Protein AF-A0A9E5J4D0-F1 (afdb_monomer_lite)

Radius of gyration: 19.04 Å; chains: 1; bounding box: 49×26×49 Å

Secondary structure (DSSP, 8-state):
--HHHHHHHHHSGGGS-HHHHHHHHHHHHHHHHHHHHHHHHHHHHTTPPP---SS--TTTTSSGGG-TTSHHHHHH-GGG--PPP--

Sequence (87 aa):
AGWRKTIEAHLGGVAGCTHLREMLFNMATAAYQTIPSARQFKAQQLGLPEQVPTSPPPHVGKCMSWAFDGPVVARYYPMFYRKPETH

Structure (mmCIF, N/CA/C/O backbone):
data_AF-A0A9E5J4D0-F1
#
_entry.id   AF-A0A9E5J4D0-F1
#
loop_
_atom_site.group_PDB
_atom_site.id
_atom_site.type_symbol
_atom_site.label_atom_id
_atom_site.label_alt_id
_atom_site.label_comp_id
_atom_site.label_asym_id
_atom_site.label_entity_id
_atom_site.label_seq_id
_atom_site.pdbx_PDB_ins_code
_atom_site.Cartn_x
_atom_site.Cartn_y
_atom_site.Cartn_z
_atom_site.occupancy
_atom_site.B_iso_or_equiv
_atom_site.auth_seq_id
_atom_site.auth_comp_id
_atom_site.auth_asym_id
_atom_site.auth_atom_id
_atom_site.pdbx_PDB_model_num
ATOM 1 N N . ALA A 1 1 ? 14.570 10.199 -9.558 1.00 73.06 1 ALA A N 1
ATOM 2 C CA . ALA A 1 1 ? 14.266 8.913 -8.900 1.00 73.06 1 ALA A CA 1
ATOM 3 C C . ALA A 1 1 ? 12.770 8.619 -8.991 1.00 73.06 1 ALA A C 1
ATOM 5 O O . ALA A 1 1 ? 11.993 9.562 -9.106 1.00 73.06 1 ALA A O 1
ATOM 6 N N . GLY A 1 2 ? 12.370 7.347 -8.995 1.00 88.94 2 GLY A N 1
ATOM 7 C CA . GLY A 1 2 ? 10.963 6.939 -8.957 1.00 88.94 2 GLY A CA 1
ATOM 8 C C . GLY A 1 2 ? 10.744 5.587 -9.625 1.00 88.94 2 GLY A C 1
ATOM 9 O O . GLY A 1 2 ? 11.364 5.311 -10.647 1.00 88.94 2 GLY A O 1
ATOM 10 N N . TRP A 1 3 ? 9.836 4.783 -9.072 1.00 92.12 3 TRP A N 1
ATOM 11 C CA . TRP A 1 3 ? 9.564 3.411 -9.515 1.00 92.12 3 TRP A CA 1
ATOM 12 C C . TRP A 1 3 ? 9.381 3.288 -11.036 1.00 92.12 3 TRP A C 1
ATOM 14 O O . TRP A 1 3 ? 10.102 2.541 -11.689 1.00 92.12 3 TRP A O 1
ATOM 24 N N . ARG A 1 4 ? 8.501 4.111 -11.625 1.00 92.44 4 ARG A N 1
ATOM 25 C CA . ARG A 1 4 ? 8.268 4.124 -13.080 1.00 92.44 4 ARG A CA 1
ATOM 26 C C . ARG A 1 4 ? 9.517 4.494 -13.883 1.00 92.44 4 ARG A C 1
ATOM 28 O O . ARG A 1 4 ? 9.804 3.840 -14.874 1.00 92.44 4 ARG A O 1
ATOM 35 N N . LYS A 1 5 ? 10.285 5.499 -13.440 1.00 93.75 5 LYS A N 1
ATOM 36 C CA . LYS A 1 5 ? 11.530 5.912 -14.118 1.00 93.75 5 LYS A CA 1
ATOM 37 C C . LYS A 1 5 ? 12.581 4.801 -14.089 1.00 93.75 5 LYS A C 1
ATOM 39 O O . LYS A 1 5 ? 13.277 4.611 -15.075 1.00 93.75 5 LYS A O 1
ATOM 44 N N . THR A 1 6 ? 12.679 4.071 -12.979 1.00 94.75 6 THR A N 1
ATOM 45 C CA . THR A 1 6 ? 13.587 2.926 -12.844 1.00 94.75 6 THR A CA 1
ATOM 46 C C . THR A 1 6 ? 13.176 1.781 -13.766 1.00 94.75 6 THR A C 1
ATOM 48 O O . THR A 1 6 ? 14.029 1.235 -14.454 1.00 94.75 6 THR A O 1
ATOM 51 N N . ILE A 1 7 ? 11.883 1.452 -13.842 1.00 94.38 7 ILE A N 1
ATOM 52 C CA . ILE A 1 7 ? 11.403 0.421 -14.774 1.00 94.38 7 ILE A CA 1
ATOM 53 C C . ILE A 1 7 ? 11.712 0.817 -16.217 1.00 94.38 7 ILE A C 1
ATOM 55 O O . ILE A 1 7 ? 12.268 0.008 -16.946 1.00 94.38 7 ILE A O 1
ATOM 59 N N . GLU A 1 8 ? 11.405 2.049 -16.627 1.00 93.19 8 GLU A N 1
ATOM 60 C CA . GLU A 1 8 ? 11.698 2.508 -17.992 1.00 93.19 8 GLU A CA 1
ATOM 61 C C . GLU A 1 8 ? 13.199 2.466 -18.311 1.00 93.19 8 GLU A C 1
ATOM 63 O O . GLU A 1 8 ? 13.584 2.068 -19.405 1.00 93.19 8 GLU A O 1
ATOM 68 N N . ALA A 1 9 ? 14.063 2.798 -17.347 1.00 94.81 9 ALA A N 1
ATOM 69 C CA . ALA A 1 9 ? 15.512 2.747 -17.538 1.00 94.81 9 ALA A CA 1
ATOM 70 C C . ALA A 1 9 ? 16.067 1.322 -17.733 1.00 94.81 9 ALA A C 1
ATOM 72 O O . ALA A 1 9 ? 17.098 1.166 -18.382 1.00 94.81 9 ALA A O 1
ATOM 73 N N . HIS A 1 10 ? 15.416 0.294 -17.177 1.00 93.31 10 HIS A N 1
ATOM 74 C CA . HIS A 1 10 ? 15.907 -1.092 -17.223 1.00 93.31 10 HIS A CA 1
ATOM 75 C C . HIS A 1 10 ? 15.122 -2.012 -18.168 1.00 93.31 10 HIS A C 1
ATOM 77 O O . HIS A 1 10 ? 15.661 -3.017 -18.618 1.00 93.31 10 HIS A O 1
ATOM 83 N N . LEU A 1 11 ? 13.856 -1.697 -18.442 1.00 93.19 11 LEU A N 1
ATOM 84 C CA . LEU A 1 11 ? 12.904 -2.546 -19.170 1.00 93.19 11 LEU A CA 1
ATOM 85 C C . LEU A 1 11 ? 12.127 -1.768 -20.247 1.00 93.19 11 LEU A C 1
ATOM 87 O O . LEU A 1 11 ? 11.126 -2.265 -20.764 1.00 93.19 11 LEU A O 1
ATOM 91 N N . GLY A 1 12 ? 12.542 -0.539 -20.557 1.00 92.19 12 GLY A N 1
ATOM 92 C CA . GLY A 1 12 ? 11.969 0.259 -21.637 1.00 92.19 12 GLY A CA 1
ATOM 93 C C . GLY A 1 12 ? 12.406 -0.220 -23.025 1.00 92.19 12 GLY A C 1
ATOM 94 O O . GLY A 1 12 ? 13.430 -0.887 -23.196 1.00 92.19 12 GLY A O 1
ATOM 95 N N . GLY A 1 13 ? 11.633 0.153 -24.046 1.00 89.94 13 GLY A N 1
ATOM 96 C CA . GLY A 1 13 ? 11.940 -0.169 -25.442 1.00 89.94 13 GLY A CA 1
ATOM 97 C C . GLY A 1 13 ? 12.055 -1.675 -25.696 1.00 89.94 13 GLY A C 1
ATOM 98 O O . GLY A 1 13 ? 11.229 -2.449 -25.231 1.00 89.94 13 GLY A O 1
ATOM 99 N N . VAL A 1 14 ? 13.079 -2.088 -26.446 1.00 93.12 14 VAL A N 1
ATOM 100 C CA . VAL A 1 14 ? 13.306 -3.498 -26.826 1.00 93.12 14 VAL A CA 1
ATOM 101 C C . VAL A 1 14 ? 14.026 -4.324 -25.752 1.00 93.12 14 VAL A C 1
ATOM 103 O O . VAL A 1 14 ? 14.190 -5.527 -25.923 1.00 93.12 14 VAL A O 1
ATOM 106 N N . ALA A 1 15 ? 14.458 -3.701 -24.649 1.00 90.00 15 ALA A N 1
ATOM 107 C CA . ALA A 1 15 ? 15.120 -4.398 -23.543 1.00 90.00 15 ALA A CA 1
ATOM 108 C C . ALA A 1 15 ? 14.134 -5.180 -22.653 1.00 90.00 15 ALA A C 1
ATOM 110 O O . ALA A 1 15 ? 14.547 -6.037 -21.874 1.00 90.00 15 ALA A O 1
ATOM 111 N N . GLY A 1 16 ? 12.831 -4.907 -22.771 1.00 89.25 16 GLY A N 1
ATOM 112 C CA . GLY A 1 16 ? 11.768 -5.612 -22.063 1.00 89.25 16 GLY A CA 1
ATOM 113 C C . GLY A 1 16 ? 10.505 -5.728 -22.914 1.00 89.25 16 GLY A C 1
ATOM 114 O O . GLY A 1 16 ? 10.319 -5.006 -23.887 1.00 89.25 16 GLY A O 1
ATOM 115 N N . CYS A 1 17 ? 9.607 -6.645 -22.550 1.00 93.94 17 CYS A N 1
ATOM 116 C CA . CYS A 1 17 ? 8.281 -6.677 -23.158 1.00 93.94 17 CYS A CA 1
ATOM 117 C C . CYS A 1 17 ? 7.337 -5.716 -22.425 1.00 93.94 17 CYS A C 1
ATOM 119 O O . CYS A 1 17 ? 7.371 -5.593 -21.196 1.00 93.94 17 CYS A O 1
ATOM 121 N N . THR A 1 18 ? 6.441 -5.079 -23.177 1.00 91.75 18 THR A N 1
ATOM 122 C CA . THR A 1 18 ? 5.415 -4.182 -22.627 1.00 91.75 18 THR A CA 1
ATOM 123 C C . THR A 1 18 ? 4.615 -4.836 -21.498 1.00 91.75 18 THR A C 1
ATOM 125 O O . THR A 1 18 ? 4.380 -4.189 -20.482 1.00 91.75 18 THR A O 1
ATOM 128 N N . HIS A 1 19 ? 4.306 -6.134 -21.609 1.00 91.75 19 HIS A N 1
ATOM 129 C CA . HIS A 1 19 ? 3.563 -6.881 -20.589 1.00 91.75 19 HIS A CA 1
ATOM 130 C C . HIS A 1 19 ? 4.209 -6.808 -19.195 1.00 91.75 19 HIS A C 1
ATOM 132 O O . HIS A 1 19 ? 3.533 -6.524 -18.207 1.00 91.75 19 HIS A O 1
ATOM 138 N N . LEU A 1 20 ? 5.526 -7.027 -19.097 1.00 91.94 20 LEU A N 1
ATOM 139 C CA . LEU A 1 20 ? 6.230 -6.994 -17.811 1.00 91.94 20 LEU A CA 1
ATOM 140 C C . LEU A 1 20 ? 6.309 -5.575 -17.247 1.00 91.94 20 LEU A C 1
ATOM 142 O O . LEU A 1 20 ? 6.109 -5.371 -16.050 1.00 91.94 20 LEU A O 1
AT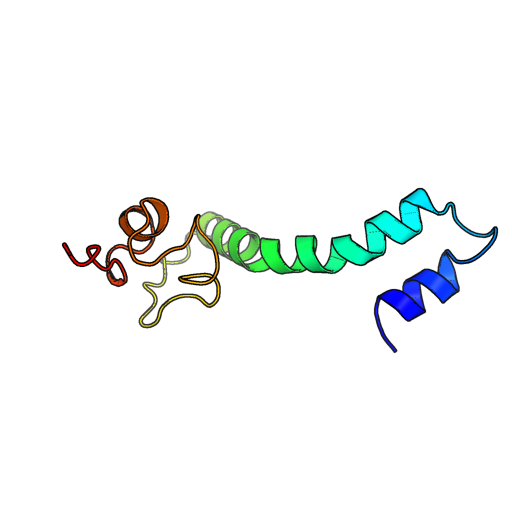OM 146 N N . ARG A 1 21 ? 6.565 -4.586 -18.104 1.00 91.62 21 ARG A N 1
ATOM 147 C CA . ARG A 1 21 ? 6.647 -3.175 -17.712 1.00 91.62 21 ARG A CA 1
ATOM 148 C C . ARG A 1 21 ? 5.326 -2.669 -17.131 1.00 91.62 21 ARG A C 1
ATOM 150 O O . ARG A 1 21 ? 5.316 -2.087 -16.046 1.00 91.62 21 ARG A O 1
ATOM 157 N N . GLU A 1 22 ? 4.216 -2.946 -17.810 1.00 91.06 22 GLU A N 1
ATOM 158 C CA . GLU A 1 22 ? 2.877 -2.540 -17.368 1.00 91.06 22 GLU A CA 1
ATOM 159 C C . GLU A 1 22 ? 2.447 -3.250 -16.084 1.00 91.06 22 GLU A C 1
ATOM 161 O O . GLU A 1 22 ? 1.901 -2.612 -15.179 1.00 91.06 22 GLU A O 1
ATOM 166 N N . MET A 1 23 ? 2.767 -4.541 -15.946 1.00 94.25 23 MET A N 1
ATOM 167 C CA . MET A 1 23 ? 2.547 -5.272 -14.697 1.00 94.25 23 MET A CA 1
ATOM 168 C C . MET A 1 23 ? 3.299 -4.610 -13.533 1.00 94.25 23 MET A C 1
ATOM 170 O O . MET A 1 23 ? 2.721 -4.348 -12.472 1.00 94.25 23 MET A O 1
ATOM 174 N N . LEU A 1 24 ? 4.583 -4.300 -13.723 1.00 93.62 24 LEU A N 1
ATOM 175 C CA . LEU A 1 24 ? 5.420 -3.723 -12.674 1.00 93.62 24 LEU A CA 1
ATOM 176 C C . LEU A 1 24 ? 4.932 -2.342 -12.230 1.00 93.62 24 LEU A C 1
ATOM 178 O O . LEU A 1 24 ? 5.038 -2.024 -11.046 1.00 93.62 24 LEU A O 1
ATOM 182 N N . PHE A 1 25 ? 4.332 -1.538 -13.113 1.00 90.25 25 PHE A N 1
ATOM 183 C CA . PHE A 1 25 ? 3.789 -0.227 -12.736 1.00 90.25 25 PHE A CA 1
ATOM 184 C C . PHE A 1 25 ? 2.781 -0.289 -11.593 1.00 90.25 25 PHE A C 1
ATOM 186 O O . PHE A 1 25 ? 2.819 0.577 -10.717 1.00 90.25 25 PHE A O 1
ATOM 193 N N . ASN A 1 26 ? 1.922 -1.307 -11.585 1.00 89.50 26 ASN A N 1
ATOM 194 C CA . ASN A 1 26 ? 0.902 -1.480 -10.551 1.00 89.50 26 ASN A CA 1
ATOM 195 C C . ASN A 1 26 ? 1.363 -2.401 -9.410 1.00 89.50 26 ASN A C 1
ATOM 197 O O . ASN A 1 26 ? 0.816 -2.337 -8.308 1.00 89.50 26 ASN A O 1
ATOM 201 N N . MET A 1 27 ? 2.406 -3.210 -9.632 1.00 93.38 27 MET A N 1
ATOM 202 C CA . MET A 1 27 ? 2.923 -4.156 -8.640 1.00 93.38 27 MET A CA 1
ATOM 203 C C . MET A 1 27 ? 3.396 -3.481 -7.350 1.00 93.38 27 MET A C 1
ATOM 205 O O . MET A 1 27 ? 3.163 -4.021 -6.272 1.00 93.38 27 MET A O 1
ATOM 209 N N . ALA A 1 28 ? 4.006 -2.293 -7.425 1.00 88.50 28 ALA A N 1
ATOM 210 C CA . ALA A 1 28 ? 4.449 -1.572 -6.228 1.00 88.50 28 ALA A CA 1
ATOM 211 C C . ALA A 1 28 ? 3.288 -1.292 -5.257 1.00 88.50 28 ALA A C 1
ATOM 213 O O . ALA A 1 28 ? 3.425 -1.474 -4.048 1.00 88.50 28 ALA A O 1
ATOM 214 N N . THR A 1 29 ? 2.127 -0.912 -5.792 1.00 88.25 29 THR A N 1
ATOM 215 C CA . THR A 1 29 ? 0.910 -0.655 -5.014 1.00 88.25 29 THR A CA 1
ATOM 216 C C . THR A 1 29 ? 0.378 -1.936 -4.379 1.00 88.25 29 THR A C 1
ATOM 218 O O . THR A 1 29 ? -0.002 -1.925 -3.209 1.00 88.25 29 THR A O 1
ATOM 221 N N . ALA A 1 30 ? 0.368 -3.048 -5.118 1.00 90.44 30 ALA A N 1
ATOM 222 C CA . ALA A 1 30 ? -0.044 -4.346 -4.586 1.00 90.44 30 ALA A CA 1
ATOM 223 C C . ALA A 1 30 ? 0.898 -4.811 -3.464 1.00 90.44 30 ALA A C 1
ATOM 225 O O . ALA A 1 30 ? 0.443 -5.129 -2.368 1.00 90.44 30 ALA A O 1
ATOM 226 N N . ALA A 1 31 ? 2.212 -4.756 -3.697 1.00 90.12 31 ALA A N 1
ATOM 227 C CA . ALA A 1 31 ? 3.216 -5.115 -2.703 1.00 90.12 31 ALA A CA 1
ATOM 228 C C . ALA A 1 31 ? 3.056 -4.275 -1.430 1.00 90.12 31 ALA A C 1
ATOM 230 O O . ALA A 1 31 ? 2.935 -4.834 -0.341 1.00 90.12 31 ALA A O 1
ATOM 231 N N . TYR A 1 32 ? 2.957 -2.947 -1.560 1.00 87.06 32 TYR A N 1
ATOM 232 C CA . TYR A 1 32 ? 2.787 -2.050 -0.417 1.00 87.06 32 TYR A CA 1
ATOM 233 C C . TYR A 1 32 ? 1.535 -2.378 0.411 1.00 87.06 32 TYR A C 1
ATOM 235 O O . TYR A 1 32 ? 1.612 -2.452 1.637 1.00 87.06 32 TYR A O 1
ATOM 243 N N . GLN A 1 33 ? 0.403 -2.647 -0.247 1.00 85.62 33 GLN A N 1
ATOM 244 C CA . GLN A 1 33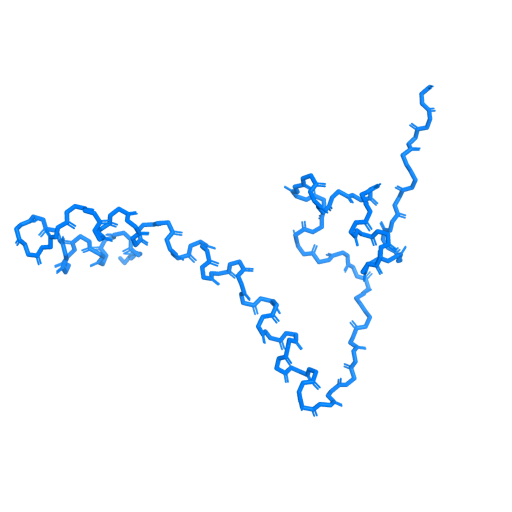 ? -0.853 -2.998 0.427 1.00 85.62 33 GLN A CA 1
ATOM 245 C C . GLN A 1 33 ? -0.788 -4.326 1.196 1.00 85.62 33 GLN A C 1
ATOM 247 O O . GLN A 1 33 ? -1.536 -4.500 2.153 1.00 85.62 33 GLN A O 1
ATOM 252 N N . THR A 1 34 ? 0.117 -5.241 0.835 1.00 88.56 34 THR A N 1
ATOM 253 C CA . THR A 1 34 ? 0.282 -6.528 1.542 1.00 88.56 34 THR A CA 1
ATOM 254 C C . THR A 1 34 ? 1.206 -6.461 2.762 1.00 88.56 34 THR A C 1
ATOM 256 O O . THR A 1 34 ? 1.161 -7.353 3.613 1.00 88.56 34 THR A O 1
ATOM 259 N N . ILE A 1 35 ? 2.018 -5.403 2.903 1.00 89.38 35 ILE A N 1
ATOM 260 C CA . ILE A 1 35 ? 2.998 -5.274 3.997 1.00 89.38 35 ILE A CA 1
ATOM 261 C C . ILE A 1 35 ? 2.357 -5.387 5.394 1.00 89.38 35 ILE A C 1
ATOM 263 O O . ILE A 1 35 ? 2.922 -6.104 6.225 1.00 89.38 35 ILE A O 1
ATOM 267 N N . PRO A 1 36 ? 1.221 -4.726 5.710 1.00 84.69 36 PRO A N 1
ATOM 268 C CA . PRO A 1 36 ? 0.622 -4.814 7.043 1.00 84.69 36 PRO A CA 1
ATOM 269 C C . PRO A 1 36 ? 0.244 -6.248 7.425 1.00 84.69 36 PRO A C 1
ATOM 271 O O . PRO A 1 36 ? 0.620 -6.711 8.501 1.00 84.69 36 PRO A O 1
ATOM 274 N N . SER A 1 37 ? -0.412 -6.975 6.518 1.00 84.62 37 SER A N 1
ATOM 275 C CA . SER A 1 37 ? -0.801 -8.372 6.733 1.00 84.62 37 SER A CA 1
ATOM 276 C C . SER A 1 37 ? 0.417 -9.280 6.901 1.00 84.62 37 SER A C 1
ATOM 278 O O . SER A 1 37 ? 0.435 -10.118 7.798 1.00 84.62 37 SER A O 1
ATOM 280 N N . ALA A 1 38 ? 1.475 -9.076 6.108 1.00 90.06 38 ALA A N 1
ATOM 281 C CA . ALA A 1 38 ? 2.719 -9.835 6.244 1.00 90.06 38 ALA A CA 1
ATOM 282 C C . ALA A 1 38 ? 3.410 -9.592 7.600 1.00 90.06 38 ALA A C 1
ATOM 284 O O . ALA A 1 38 ? 3.912 -10.528 8.226 1.00 90.06 38 ALA A O 1
ATOM 285 N N . ARG A 1 39 ? 3.412 -8.342 8.087 1.00 88.88 39 ARG A N 1
ATOM 286 C CA . ARG A 1 39 ? 3.949 -7.993 9.414 1.00 88.88 39 ARG A CA 1
ATOM 287 C C . ARG A 1 39 ? 3.134 -8.623 10.539 1.00 88.88 39 ARG A C 1
ATOM 289 O O . ARG A 1 39 ? 3.730 -9.181 11.456 1.00 88.88 39 ARG A O 1
ATOM 296 N N . GLN A 1 40 ? 1.806 -8.562 10.451 1.00 85.88 40 GLN A N 1
ATOM 297 C CA . GLN A 1 40 ? 0.908 -9.185 11.424 1.00 85.88 40 GLN A CA 1
ATOM 298 C C . GLN A 1 40 ? 1.117 -10.703 11.474 1.00 85.88 40 GLN A C 1
ATOM 300 O O . GLN A 1 40 ? 1.322 -11.253 12.552 1.00 85.88 40 GLN A O 1
ATOM 305 N N . PHE A 1 41 ? 1.154 -11.364 10.315 1.00 89.38 41 PHE A N 1
ATOM 306 C CA . PHE A 1 41 ? 1.403 -12.801 10.217 1.00 89.38 41 PHE A CA 1
ATOM 307 C C . PHE A 1 41 ? 2.741 -13.198 10.857 1.00 89.38 41 PHE A C 1
ATOM 309 O O . PHE A 1 41 ? 2.801 -14.126 11.662 1.00 89.38 41 PHE A O 1
ATOM 316 N N . LYS A 1 42 ? 3.814 -12.446 10.580 1.00 93.44 42 LYS A N 1
ATOM 317 C CA . LYS A 1 42 ? 5.124 -12.681 11.201 1.00 93.44 42 LYS A CA 1
ATOM 318 C C . LYS A 1 42 ? 5.095 -12.485 12.722 1.00 93.44 42 LYS A C 1
ATOM 320 O O . LYS A 1 42 ? 5.710 -13.264 13.441 1.00 93.44 42 LYS A O 1
ATOM 325 N N . ALA A 1 43 ? 4.398 -11.463 13.220 1.00 90.69 43 ALA A N 1
ATOM 326 C CA . ALA A 1 43 ? 4.265 -11.228 14.658 1.00 90.69 43 ALA A CA 1
ATOM 327 C C . ALA A 1 43 ? 3.531 -12.383 15.362 1.00 90.69 43 ALA A C 1
ATOM 329 O O . ALA A 1 43 ? 3.979 -12.832 16.415 1.00 90.69 43 ALA A O 1
ATOM 330 N N . GLN A 1 44 ? 2.473 -12.911 14.737 1.00 89.12 44 GLN A N 1
ATOM 331 C CA . GLN A 1 44 ? 1.738 -14.083 15.227 1.00 89.12 44 GLN A CA 1
ATOM 332 C C . GLN A 1 44 ? 2.627 -15.331 15.285 1.00 89.12 44 GLN A C 1
ATOM 334 O O . GLN A 1 44 ? 2.630 -16.031 16.293 1.00 8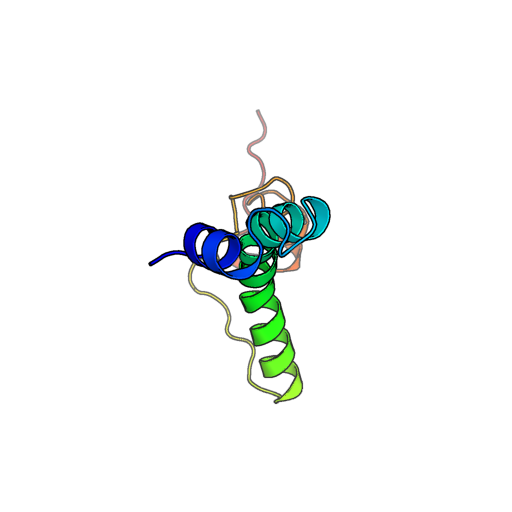9.12 44 GLN A O 1
ATOM 339 N N . GLN A 1 45 ? 3.435 -15.585 14.249 1.00 94.12 45 GLN A N 1
ATOM 340 C CA . GLN A 1 45 ? 4.388 -16.705 14.237 1.00 94.12 45 GLN A CA 1
ATOM 341 C C . GLN A 1 45 ? 5.439 -16.616 15.352 1.00 94.12 45 GLN A C 1
ATOM 343 O O . GLN A 1 45 ? 5.897 -17.640 15.849 1.00 94.12 45 GLN A O 1
ATOM 348 N N . LEU A 1 46 ? 5.819 -15.399 15.743 1.00 95.75 46 LEU A N 1
ATOM 349 C CA . LEU A 1 46 ? 6.763 -15.144 16.832 1.00 95.75 46 LEU A CA 1
ATOM 350 C C . LEU A 1 46 ? 6.104 -15.165 18.222 1.00 95.75 46 LEU A C 1
ATOM 352 O O . LEU A 1 46 ? 6.795 -14.944 19.213 1.00 95.75 46 LEU A O 1
ATOM 356 N N . GLY A 1 47 ? 4.788 -15.394 18.311 1.00 93.50 47 GLY A N 1
ATOM 357 C CA . GLY A 1 47 ? 4.050 -15.374 19.575 1.00 93.50 47 GLY A CA 1
ATOM 358 C C . GLY A 1 47 ? 4.003 -13.994 20.236 1.00 93.50 47 GLY A C 1
ATOM 359 O O . GLY A 1 47 ? 3.826 -13.902 21.450 1.00 93.50 47 GLY A O 1
ATOM 360 N N . LEU A 1 48 ? 4.192 -12.916 19.466 1.00 91.81 48 LEU A N 1
ATOM 361 C CA . LEU A 1 48 ? 4.092 -11.562 20.001 1.00 91.81 48 LEU A CA 1
ATOM 362 C C . LEU A 1 48 ? 2.631 -11.253 20.365 1.00 91.81 48 LEU A C 1
ATOM 364 O O . LEU A 1 48 ? 1.724 -11.659 19.634 1.00 91.81 48 LEU A O 1
ATOM 368 N N . PRO A 1 49 ? 2.388 -10.518 21.465 1.00 86.06 49 PRO A N 1
ATOM 369 C CA . PRO A 1 49 ? 1.037 -10.160 21.867 1.00 86.06 49 PRO A CA 1
ATOM 370 C C . PRO A 1 49 ? 0.366 -9.304 20.791 1.00 86.06 49 PRO A C 1
ATOM 372 O O . PRO A 1 49 ? 0.974 -8.388 20.228 1.00 86.06 49 PRO A O 1
ATOM 375 N N . GLU A 1 50 ? -0.904 -9.596 20.519 1.00 80.69 50 GLU A N 1
ATOM 376 C CA . GLU A 1 50 ? -1.702 -8.805 19.593 1.00 80.69 50 GLU A CA 1
ATOM 377 C C . GLU A 1 50 ? -1.928 -7.407 20.175 1.00 80.69 50 GLU A C 1
ATOM 379 O O . GLU A 1 50 ? -2.430 -7.243 21.289 1.00 80.69 50 GLU A O 1
ATOM 384 N N . GLN A 1 51 ? -1.519 -6.381 19.429 1.00 79.81 51 GLN A N 1
ATOM 385 C CA . GLN A 1 51 ? -1.741 -5.004 19.842 1.00 79.81 51 GLN A CA 1
ATOM 386 C C . GLN A 1 51 ? -3.141 -4.576 19.432 1.00 79.81 51 GLN A C 1
ATOM 388 O O . GLN A 1 51 ? -3.444 -4.481 18.243 1.00 79.81 51 GLN A O 1
ATOM 393 N N . VAL A 1 52 ? -3.981 -4.287 20.424 1.00 82.00 52 VAL A N 1
ATOM 394 C CA . VAL A 1 52 ? -5.296 -3.693 20.190 1.00 82.00 52 VAL A CA 1
ATOM 395 C C . VAL A 1 52 ? -5.083 -2.244 19.738 1.00 82.00 52 VAL A C 1
ATOM 397 O O . VAL A 1 52 ? -4.542 -1.447 20.511 1.00 82.00 52 VAL A O 1
ATOM 400 N N . PRO A 1 53 ? -5.465 -1.873 18.504 1.00 85.06 53 PRO A N 1
ATOM 401 C CA . PRO A 1 53 ? -5.293 -0.506 18.035 1.00 85.06 53 PRO A CA 1
ATOM 402 C C . PRO A 1 53 ? -6.174 0.445 18.851 1.00 85.06 53 PRO A C 1
ATOM 404 O O . PRO A 1 53 ? -7.341 0.151 19.103 1.00 85.06 53 PRO A O 1
ATOM 407 N N . THR A 1 54 ? -5.644 1.611 19.220 1.00 89.44 54 THR A N 1
ATOM 408 C CA . THR A 1 54 ? -6.427 2.696 19.846 1.00 89.44 54 THR A CA 1
ATOM 409 C C . THR A 1 54 ? -7.081 3.616 18.814 1.00 89.44 54 THR A C 1
ATOM 411 O O . THR A 1 54 ? -7.992 4.372 19.144 1.00 89.44 54 THR A O 1
ATOM 414 N N . SER A 1 55 ? -6.646 3.538 17.555 1.00 91.69 55 SER A N 1
ATOM 415 C CA . SER A 1 55 ? -7.220 4.251 16.417 1.00 91.69 55 SER A CA 1
ATOM 416 C C . SER A 1 55 ? -7.416 3.313 15.218 1.00 91.69 55 SER A C 1
ATOM 418 O O . SER A 1 55 ? -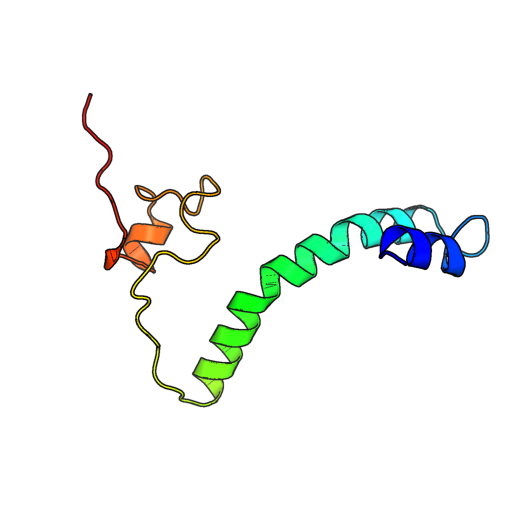6.692 2.317 15.096 1.00 91.69 55 SER A O 1
ATOM 420 N N . PRO A 1 56 ? -8.390 3.597 14.329 1.00 90.75 56 PRO A N 1
ATOM 421 C CA . PRO A 1 56 ? -8.623 2.770 13.154 1.00 90.75 56 PRO A CA 1
ATOM 422 C C . PRO A 1 56 ? -7.371 2.678 12.272 1.00 90.75 56 PRO A C 1
ATOM 424 O O . PRO A 1 56 ? -6.779 3.713 11.947 1.00 90.75 56 PRO A O 1
ATOM 427 N N . PRO A 1 57 ? -6.975 1.471 11.831 1.00 88.19 57 PRO A N 1
ATOM 428 C CA . PRO A 1 57 ? -5.908 1.318 10.854 1.00 88.19 57 PRO A CA 1
ATOM 429 C C . PRO A 1 57 ? -6.182 2.115 9.568 1.00 88.19 57 PRO A C 1
ATOM 431 O O . PRO A 1 57 ? -7.341 2.267 9.181 1.00 88.19 57 PRO A O 1
ATOM 434 N N . PRO A 1 58 ? -5.143 2.557 8.831 1.00 88.31 58 PRO A N 1
ATOM 435 C CA . PRO A 1 58 ? -5.308 3.469 7.692 1.00 88.31 58 PRO A CA 1
ATOM 436 C C . PRO A 1 58 ? -6.229 2.984 6.562 1.00 88.31 58 PRO A C 1
ATOM 438 O O . PRO A 1 58 ? -6.718 3.802 5.786 1.00 88.31 58 PRO A O 1
ATOM 441 N N . HIS A 1 59 ? -6.438 1.670 6.438 1.00 87.44 59 HIS A N 1
ATOM 442 C CA . HIS A 1 59 ? -7.303 1.069 5.421 1.00 87.44 59 HIS A CA 1
ATOM 443 C C . HIS A 1 59 ? -8.788 1.021 5.833 1.00 87.44 59 HIS A C 1
ATOM 445 O O . HIS A 1 59 ? -9.652 0.865 4.968 1.00 87.44 59 HIS A O 1
ATOM 451 N N . VAL A 1 60 ? -9.105 1.176 7.124 1.00 92.69 60 VAL A N 1
ATOM 452 C CA . VAL A 1 60 ? -10.488 1.179 7.620 1.00 92.69 60 VAL A CA 1
ATOM 453 C C . VAL A 1 60 ? -11.207 2.446 7.142 1.00 92.69 60 VAL A C 1
ATOM 455 O O . VAL A 1 60 ? -10.685 3.556 7.237 1.00 92.69 60 VAL A O 1
ATOM 458 N N . GLY A 1 61 ? -12.400 2.272 6.570 1.00 93.38 61 GLY A N 1
ATOM 459 C CA . GLY A 1 61 ? -13.201 3.331 5.953 1.00 93.38 61 GLY A CA 1
ATOM 460 C C . GLY A 1 61 ? -12.738 3.765 4.557 1.00 93.38 61 GLY A C 1
ATOM 461 O O . GLY A 1 61 ? -13.179 4.810 4.082 1.00 93.38 61 GLY A O 1
ATOM 462 N N . LYS A 1 62 ? -11.834 3.020 3.898 1.00 91.12 62 LYS A N 1
ATOM 463 C CA . LYS A 1 62 ? -11.282 3.387 2.574 1.00 91.12 62 LYS A CA 1
ATOM 464 C C . LYS A 1 62 ? -11.807 2.568 1.395 1.00 91.12 62 LYS A C 1
ATOM 466 O O . LYS A 1 62 ? -11.567 2.949 0.253 1.00 91.12 62 LYS A O 1
ATOM 471 N N . CYS A 1 63 ? -12.510 1.466 1.633 1.00 91.19 63 CYS A N 1
ATOM 472 C CA . CYS A 1 63 ? -13.155 0.676 0.583 1.00 91.19 63 CYS A CA 1
ATOM 473 C C . CYS A 1 63 ? -14.372 -0.074 1.135 1.00 91.19 63 CYS A C 1
ATOM 475 O O . CYS A 1 63 ? -14.525 -0.186 2.350 1.00 91.19 63 CYS A O 1
ATOM 477 N N . MET A 1 64 ? -15.204 -0.625 0.245 1.00 93.12 64 MET A N 1
ATOM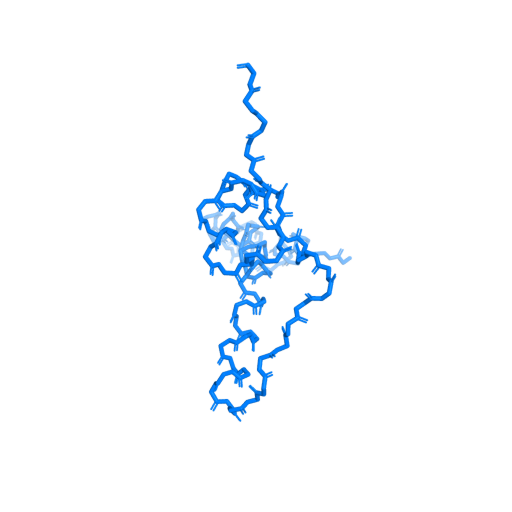 478 C CA . MET A 1 64 ? -16.429 -1.348 0.616 1.00 93.12 64 MET A CA 1
ATOM 479 C C . MET A 1 64 ? -16.166 -2.491 1.608 1.00 93.12 64 MET A C 1
ATOM 481 O O . MET A 1 64 ? -16.875 -2.621 2.600 1.00 93.12 64 MET A O 1
ATOM 485 N N . SER A 1 65 ? -15.092 -3.260 1.408 1.00 91.00 65 SER A N 1
ATOM 486 C CA . SER A 1 65 ? -14.747 -4.358 2.316 1.00 91.00 65 SER A CA 1
ATOM 487 C C . SER A 1 65 ? -14.378 -3.885 3.725 1.00 91.00 65 SER A C 1
ATOM 489 O O . SER A 1 65 ? -14.568 -4.640 4.669 1.00 91.00 65 SER A O 1
ATOM 491 N N . TRP A 1 66 ? -13.841 -2.672 3.878 1.00 93.69 66 TRP A N 1
ATOM 492 C CA . TRP A 1 66 ? -13.375 -2.119 5.154 1.00 93.69 66 TRP A CA 1
ATOM 493 C C . TRP A 1 66 ? -14.241 -0.951 5.644 1.00 93.69 66 TRP A C 1
ATOM 495 O O . TRP A 1 66 ? -13.774 -0.132 6.435 1.00 93.69 66 TRP A O 1
ATOM 505 N N . ALA A 1 67 ? -15.484 -0.837 5.171 1.00 95.88 67 ALA A N 1
ATOM 506 C CA . ALA A 1 67 ? -16.425 0.171 5.650 1.00 95.88 67 ALA A CA 1
ATOM 507 C C . ALA A 1 67 ? -16.663 0.020 7.165 1.00 95.88 67 ALA A C 1
ATOM 509 O O . ALA A 1 67 ? -16.641 -1.095 7.688 1.00 95.88 67 ALA A O 1
ATOM 510 N N . PHE A 1 68 ? -16.862 1.131 7.883 1.00 96.25 68 PHE A N 1
ATOM 511 C CA . PHE A 1 68 ? -17.016 1.114 9.349 1.00 96.25 68 PHE A CA 1
ATOM 512 C C . PHE A 1 68 ? -18.250 0.331 9.818 1.00 96.25 68 PHE A C 1
ATOM 514 O O . PHE A 1 68 ? -18.253 -0.192 10.928 1.00 96.25 68 PHE A O 1
ATOM 521 N N . ASP A 1 69 ? -19.264 0.238 8.970 1.00 95.75 69 ASP A N 1
ATOM 522 C CA . ASP A 1 69 ? -20.494 -0.539 9.126 1.00 95.75 69 ASP A CA 1
ATOM 523 C C . ASP A 1 69 ? -20.436 -1.906 8.417 1.00 95.75 69 ASP A C 1
ATOM 525 O O . ASP A 1 69 ? -21.418 -2.645 8.377 1.00 95.75 69 ASP A O 1
ATOM 529 N N . GLY A 1 70 ? -19.275 -2.273 7.870 1.00 94.50 70 GLY A N 1
ATOM 530 C CA . GLY A 1 70 ? -19.075 -3.504 7.121 1.00 94.50 70 GLY A CA 1
ATOM 531 C C . GLY A 1 70 ? -18.806 -4.733 8.004 1.00 94.50 70 GLY A C 1
ATOM 532 O O . GLY A 1 70 ? -18.258 -4.624 9.109 1.00 94.50 70 GLY A O 1
ATOM 533 N N . PRO A 1 71 ? -19.091 -5.946 7.492 1.00 94.31 71 PRO A N 1
ATOM 534 C CA . PRO A 1 71 ? -18.935 -7.193 8.245 1.00 94.31 71 PRO A CA 1
ATOM 535 C C . PRO A 1 71 ? -17.477 -7.503 8.619 1.00 94.31 71 PRO A C 1
ATOM 537 O O . PRO A 1 71 ? -17.218 -8.157 9.628 1.00 94.31 71 PRO A O 1
ATOM 540 N N . VAL A 1 72 ? -16.505 -7.029 7.834 1.00 93.94 72 VAL A N 1
ATOM 541 C CA . VAL A 1 72 ? -15.077 -7.238 8.122 1.00 93.94 72 VAL A CA 1
ATOM 542 C C . VAL A 1 72 ? -14.645 -6.412 9.332 1.00 93.94 72 VAL A C 1
ATOM 544 O O . VAL A 1 72 ? -13.986 -6.945 10.222 1.00 93.94 72 VAL A O 1
ATOM 547 N N . VAL A 1 73 ? -15.054 -5.141 9.417 1.00 94.75 73 VAL A N 1
ATOM 548 C CA . VAL A 1 73 ? -14.765 -4.297 10.587 1.00 94.75 73 VAL A CA 1
ATOM 549 C C . VAL A 1 73 ? -15.473 -4.853 11.818 1.00 94.75 73 VAL A C 1
ATOM 551 O O . VAL A 1 73 ? -14.829 -4.989 12.851 1.00 94.75 73 VAL A O 1
ATOM 554 N N . ALA A 1 74 ? -16.730 -5.297 11.703 1.00 94.69 74 ALA A N 1
ATOM 555 C CA . ALA A 1 74 ? -17.438 -5.953 12.807 1.00 94.69 74 ALA A CA 1
ATOM 556 C C . ALA A 1 74 ? -16.686 -7.176 13.371 1.00 94.69 74 ALA A C 1
ATOM 558 O O . ALA A 1 74 ? -16.711 -7.414 14.576 1.00 94.69 74 ALA A O 1
ATOM 559 N N . ARG A 1 75 ? -16.005 -7.946 12.510 1.00 92.06 75 ARG A N 1
ATOM 560 C CA . ARG A 1 75 ? -15.277 -9.162 12.900 1.00 92.06 75 ARG A CA 1
ATOM 561 C C . ARG A 1 75 ? -13.869 -8.892 13.429 1.00 92.06 75 ARG A C 1
ATOM 563 O O . ARG A 1 75 ? -13.487 -9.476 14.437 1.00 92.06 75 ARG A O 1
ATOM 570 N N . TYR A 1 76 ? -13.086 -8.080 12.722 1.00 89.06 76 TYR A N 1
ATOM 571 C CA . TYR A 1 76 ? -11.652 -7.904 12.994 1.00 89.06 76 TYR A CA 1
ATOM 572 C C . TYR A 1 76 ? -11.339 -6.647 13.806 1.00 89.06 76 TYR A C 1
ATOM 574 O O . TYR A 1 76 ? -10.348 -6.619 14.529 1.00 89.06 76 TYR A O 1
ATOM 582 N N . TYR A 1 77 ? -12.186 -5.622 13.716 1.00 92.38 77 TYR A N 1
ATOM 583 C CA . TYR A 1 77 ? -12.043 -4.370 14.452 1.00 92.38 77 TYR A CA 1
ATOM 584 C C . TYR A 1 77 ? -13.366 -3.948 15.121 1.00 92.38 77 TYR A C 1
ATOM 586 O O . TYR A 1 77 ? -13.848 -2.835 14.883 1.00 92.38 77 TYR A O 1
ATOM 594 N N . PRO A 1 78 ? -13.975 -4.805 15.971 1.00 93.75 78 PRO A N 1
ATOM 595 C CA . PRO A 1 78 ? -15.288 -4.533 16.563 1.00 93.75 78 PRO A CA 1
ATOM 596 C C . PRO A 1 78 ? -15.327 -3.226 17.367 1.00 93.75 78 PRO A C 1
ATOM 598 O O . PRO A 1 78 ? -16.365 -2.576 17.429 1.00 93.75 78 PRO A O 1
ATOM 601 N N . MET A 1 79 ? -14.190 -2.795 17.925 1.00 94.00 79 MET A N 1
ATOM 602 C CA . MET A 1 79 ? -14.051 -1.525 18.648 1.00 94.00 79 MET A CA 1
ATOM 603 C C . MET A 1 79 ? -14.259 -0.278 17.772 1.00 94.00 79 MET A C 1
ATOM 605 O O . MET A 1 79 ? -14.534 0.795 18.302 1.00 94.00 79 MET A O 1
ATOM 609 N N . PHE A 1 80 ? -14.131 -0.400 16.447 1.00 95.19 80 PHE A N 1
ATOM 610 C CA . PHE A 1 80 ? -14.357 0.694 15.496 1.00 95.19 80 PHE A CA 1
ATOM 611 C C . PHE A 1 80 ? -15.651 0.536 14.693 1.00 95.19 80 PHE A C 1
ATOM 613 O O . PHE A 1 80 ? -15.953 1.409 13.879 1.00 95.19 80 PHE A O 1
ATOM 620 N N . TYR A 1 81 ? -16.411 -0.543 14.898 1.00 96.19 81 TYR A N 1
ATOM 621 C CA . TYR A 1 81 ? -17.646 -0.786 14.161 1.00 96.19 81 TYR A CA 1
ATOM 622 C C . TYR A 1 81 ? -18.701 0.284 14.466 1.00 96.19 81 TYR A C 1
ATOM 624 O O . TYR A 1 81 ? -18.967 0.609 15.625 1.00 96.19 81 TYR A O 1
ATOM 632 N N . ARG A 1 82 ? -19.329 0.818 13.416 1.00 94.81 82 ARG A N 1
ATOM 633 C CA . ARG A 1 82 ? -20.421 1.794 13.509 1.00 94.81 82 ARG A CA 1
ATOM 634 C C . ARG A 1 82 ? -21.664 1.159 12.923 1.00 94.81 82 ARG A C 1
ATOM 636 O O . ARG A 1 82 ? -21.636 0.718 11.783 1.00 94.81 82 ARG A O 1
ATOM 643 N N . LYS A 1 83 ? -22.755 1.100 13.687 1.00 89.06 83 LYS A N 1
ATOM 644 C CA . LYS A 1 83 ? -24.029 0.645 13.121 1.00 89.06 83 LYS A CA 1
ATOM 645 C C . LYS A 1 83 ? -24.431 1.609 11.996 1.00 89.06 83 LYS A C 1
ATOM 647 O O . LYS A 1 83 ? -24.305 2.816 12.209 1.00 89.06 83 LYS A O 1
ATOM 652 N N . PRO A 1 84 ? -24.897 1.102 10.844 1.00 83.31 84 PRO A N 1
ATOM 653 C CA . PRO A 1 84 ? -25.434 1.969 9.808 1.00 83.31 84 PRO A CA 1
ATOM 654 C C . PRO A 1 84 ? -26.615 2.748 10.397 1.00 83.31 84 PRO A C 1
ATOM 656 O O . PRO A 1 84 ? -27.446 2.173 11.107 1.00 83.31 84 PRO A O 1
ATOM 659 N N . GLU A 1 85 ? -26.650 4.059 10.164 1.00 76.62 85 GLU A N 1
ATOM 660 C CA . GLU A 1 85 ? -27.779 4.885 10.582 1.00 76.62 85 GLU A CA 1
ATOM 661 C C . GLU A 1 85 ? -29.018 4.414 9.814 1.00 76.62 85 GLU A C 1
ATOM 663 O O . GLU A 1 85 ? -29.012 4.315 8.587 1.00 76.62 85 GLU A O 1
ATOM 668 N N . THR A 1 86 ? -30.073 4.046 10.537 1.00 74.25 86 THR A N 1
ATOM 669 C CA . THR A 1 86 ? -31.370 3.758 9.924 1.00 74.25 86 THR A CA 1
ATOM 670 C C . THR A 1 86 ? -31.962 5.082 9.452 1.00 74.25 86 THR A C 1
ATOM 672 O O . THR A 1 86 ? -32.276 5.926 10.293 1.00 74.25 86 THR A O 1
ATOM 675 N N . HIS A 1 87 ? -32.063 5.266 8.135 1.00 54.44 87 HIS A N 1
ATOM 6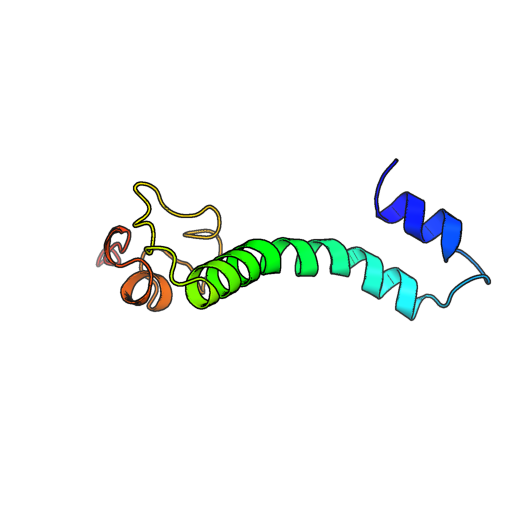76 C CA . HIS A 1 87 ? -32.854 6.337 7.528 1.00 54.44 87 HIS A CA 1
ATOM 677 C C . HIS A 1 87 ? -34.350 6.051 7.652 1.00 54.44 87 HIS A C 1
ATOM 679 O O . HIS A 1 87 ? -34.735 4.868 7.495 1.00 54.44 87 HIS A O 1
#

pLDDT: mean 90.03, std 5.98, range [54.44, 96.25]

Foldseek 3Di:
DDQLVVLCVQANDPNHDPVVSVCSVCVVVVVVVCVVVVVVVVCVVVVHDDDQDPDDDPCACVDQCRDLCHPNCCPPVVVSRDNPDDD